Protein AF-A0A0W8G0V2-F1 (afdb_monomer_lite)

Foldseek 3Di:
DAEPVRHADPPGQDQPPVDDQVCNLVVLLVDLADDDDDDDDVVLCVVQDFPPDPACSRSLSVNVCSLPDTDDDDRDDPDDDYDDPPDPPPDDDPVVVVVRVVVSVVSSVVSVVVSVVVVVD

Sequence (121 aa):
MTDFNLNLLQPGLIDHKEWTDDNGMNNAIRINGLGAPRAFYTPVLREILFPDTSYGEDYAVSLAISRRYKIGRIYDSIYFCRRWEGNTDSNLPIEKVNQNNFYKDKIRTLEIAARKKMNNR

Radius of gyration: 15.97 Å; chains: 1; bounding box: 38×32×49 Å

Organism: NCBI:txid938273

Structure (mmCIF, N/CA/C/O backbone):
data_AF-A0A0W8G0V2-F1
#
_entry.id   AF-A0A0W8G0V2-F1
#
loop_
_atom_site.group_PDB
_atom_site.id
_atom_site.type_symbol
_atom_site.label_atom_id
_atom_site.label_alt_id
_atom_site.label_comp_id
_atom_site.label_asym_id
_atom_site.label_entity_id
_atom_site.label_seq_id
_atom_site.pdbx_PDB_ins_code
_atom_site.Cartn_x
_atom_site.Cartn_y
_atom_site.Cartn_z
_atom_site.occupancy
_atom_site.B_iso_or_equiv
_atom_site.auth_seq_id
_atom_site.auth_comp_id
_atom_site.auth_asym_id
_atom_site.auth_atom_id
_atom_site.pdbx_PDB_model_num
ATOM 1 N N . MET A 1 1 ? 4.122 -10.931 -12.834 1.00 85.94 1 MET A N 1
ATOM 2 C CA . MET A 1 1 ? 4.677 -9.822 -13.641 1.00 85.94 1 MET A CA 1
ATOM 3 C C . MET A 1 1 ? 5.216 -10.424 -14.923 1.00 85.94 1 MET A C 1
ATOM 5 O O . MET A 1 1 ? 5.779 -11.511 -14.848 1.00 85.94 1 MET A O 1
ATOM 9 N N . THR A 1 2 ? 5.009 -9.780 -16.065 1.00 89.00 2 THR A N 1
ATOM 10 C CA . THR A 1 2 ? 5.452 -10.293 -17.366 1.00 89.00 2 THR A CA 1
ATOM 11 C C . THR A 1 2 ? 6.319 -9.283 -18.106 1.00 89.00 2 THR A C 1
ATOM 13 O O . THR A 1 2 ? 6.257 -8.081 -17.823 1.00 89.00 2 THR A O 1
ATOM 16 N N . ASP A 1 3 ? 7.092 -9.767 -19.072 1.00 88.81 3 ASP A N 1
ATOM 17 C CA . ASP A 1 3 ? 7.721 -8.935 -20.093 1.00 88.81 3 ASP A CA 1
ATOM 18 C C . ASP A 1 3 ? 6.688 -8.444 -21.133 1.00 88.81 3 ASP A C 1
ATOM 20 O O . ASP A 1 3 ? 5.463 -8.596 -20.981 1.00 88.81 3 ASP A O 1
ATOM 24 N N . PHE A 1 4 ? 7.193 -7.833 -22.205 1.00 86.38 4 PHE A N 1
ATOM 25 C CA . PHE A 1 4 ? 6.387 -7.349 -23.323 1.00 86.38 4 PHE A CA 1
ATOM 26 C C . PHE A 1 4 ? 5.659 -8.453 -24.098 1.00 86.38 4 PHE A C 1
ATOM 28 O O . PHE A 1 4 ? 4.540 -8.231 -24.562 1.00 86.38 4 PHE A O 1
ATOM 35 N N . ASN A 1 5 ? 6.262 -9.636 -24.173 1.00 90.38 5 ASN A N 1
ATOM 36 C CA . ASN A 1 5 ? 5.760 -10.812 -24.878 1.00 90.38 5 ASN A CA 1
ATOM 37 C C . ASN A 1 5 ? 4.881 -11.705 -23.985 1.00 90.38 5 ASN A C 1
ATOM 39 O O . ASN A 1 5 ? 4.517 -12.804 -24.391 1.00 90.38 5 ASN A O 1
ATOM 43 N N . LEU A 1 6 ? 4.516 -11.225 -22.787 1.00 88.50 6 LEU A N 1
ATOM 44 C CA . LEU A 1 6 ? 3.739 -11.943 -21.769 1.00 88.50 6 LEU A CA 1
ATOM 45 C C . LEU A 1 6 ? 4.474 -13.130 -21.124 1.00 88.50 6 LEU A C 1
ATOM 47 O O . LEU A 1 6 ? 3.853 -13.915 -20.407 1.00 88.50 6 LEU A O 1
ATOM 51 N N . ASN A 1 7 ? 5.795 -13.226 -21.280 1.00 89.44 7 ASN A N 1
ATOM 52 C CA . ASN A 1 7 ? 6.585 -14.209 -20.547 1.00 89.4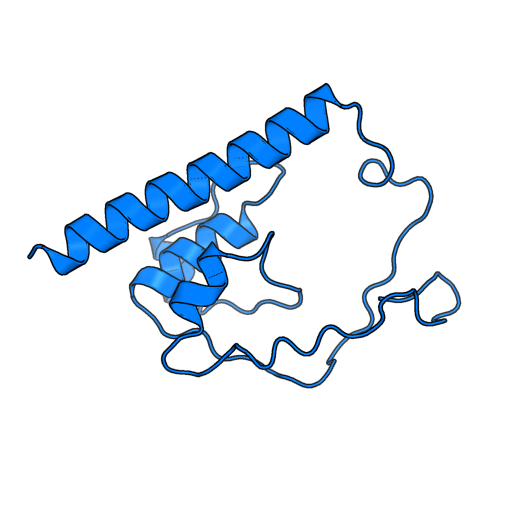4 7 ASN A CA 1
ATOM 53 C C . ASN A 1 7 ? 6.683 -13.804 -19.077 1.00 89.44 7 ASN A C 1
ATOM 55 O O . ASN A 1 7 ? 6.901 -12.635 -18.751 1.00 89.44 7 ASN A O 1
ATOM 59 N N . LEU A 1 8 ? 6.540 -14.772 -18.173 1.00 88.19 8 LEU A N 1
ATOM 60 C CA . LEU A 1 8 ? 6.642 -14.534 -16.736 1.00 88.19 8 LEU A CA 1
ATOM 61 C C . LEU A 1 8 ? 8.069 -14.137 -16.341 1.00 88.19 8 LEU A C 1
ATOM 63 O O . LEU A 1 8 ? 9.034 -14.829 -16.657 1.00 88.19 8 LEU A O 1
ATOM 67 N N . LEU A 1 9 ? 8.184 -13.046 -15.585 1.00 86.88 9 LEU A N 1
ATOM 68 C CA . LEU A 1 9 ? 9.439 -12.605 -14.983 1.00 86.88 9 LEU A CA 1
ATOM 69 C C . LEU A 1 9 ? 9.606 -13.216 -13.585 1.00 86.88 9 LEU A C 1
ATOM 71 O O . LEU A 1 9 ? 8.649 -13.286 -12.808 1.00 86.88 9 LEU A O 1
ATOM 75 N N . GLN A 1 10 ? 10.835 -13.609 -13.243 1.00 85.19 10 GLN A N 1
ATOM 76 C CA . GLN A 1 10 ? 11.195 -14.045 -11.888 1.00 85.19 10 GLN A CA 1
ATOM 77 C C . GLN A 1 10 ? 11.015 -12.895 -10.871 1.00 85.19 10 GLN A C 1
ATOM 79 O O . GLN A 1 10 ? 11.221 -11.733 -11.234 1.00 85.19 10 GLN A O 1
ATOM 84 N N . PRO A 1 11 ? 10.633 -13.173 -9.605 1.00 81.88 11 PRO A N 1
ATOM 85 C CA . PRO A 1 11 ? 10.432 -14.490 -8.977 1.00 81.88 11 PRO A CA 1
ATOM 86 C C . PRO A 1 11 ? 9.050 -15.128 -9.239 1.00 81.88 11 PRO A C 1
ATOM 88 O O . PRO A 1 11 ? 8.685 -16.099 -8.584 1.00 81.88 11 PRO A O 1
ATOM 91 N N . GLY A 1 12 ? 8.253 -14.590 -10.166 1.00 81.19 12 GLY A N 1
ATOM 92 C CA . GLY A 1 12 ? 6.899 -15.075 -10.433 1.00 81.19 12 GLY A CA 1
ATOM 93 C C . GLY A 1 12 ? 5.858 -14.533 -9.449 1.00 81.19 12 GLY A C 1
ATOM 94 O O . GLY A 1 12 ? 5.938 -13.383 -9.007 1.00 81.19 12 GLY A O 1
ATOM 95 N N . LEU A 1 13 ? 4.822 -15.329 -9.171 1.00 80.75 13 LEU A N 1
ATOM 96 C CA . LEU A 1 13 ? 3.740 -14.959 -8.257 1.00 80.75 13 LEU A CA 1
ATOM 97 C C . LEU A 1 13 ? 4.177 -15.189 -6.804 1.00 80.75 13 LEU A C 1
ATOM 99 O O . LEU A 1 13 ? 4.500 -16.309 -6.419 1.00 80.75 13 LEU A O 1
ATOM 103 N N . ILE A 1 14 ? 4.156 -14.128 -5.995 1.00 80.94 14 ILE A N 1
ATOM 104 C CA . ILE A 1 14 ? 4.406 -14.216 -4.554 1.00 80.94 14 ILE A CA 1
ATOM 105 C C . ILE A 1 14 ? 3.075 -14.491 -3.851 1.00 80.94 14 ILE A C 1
ATOM 107 O O . ILE A 1 14 ? 2.175 -13.650 -3.841 1.00 80.94 14 ILE A O 1
ATOM 111 N N . ASP A 1 15 ? 2.971 -15.675 -3.255 1.00 80.62 15 ASP A N 1
ATOM 112 C CA . ASP A 1 15 ? 1.725 -16.204 -2.689 1.00 80.62 15 ASP A CA 1
ATOM 113 C C . ASP A 1 15 ? 1.243 -15.417 -1.452 1.00 80.62 15 ASP A C 1
ATOM 115 O O . ASP A 1 15 ? 0.053 -15.165 -1.279 1.00 80.62 15 ASP A O 1
ATOM 119 N N . HIS A 1 16 ? 2.181 -14.926 -0.629 1.00 79.75 16 HIS A N 1
ATOM 120 C CA . HIS A 1 16 ? 1.905 -14.254 0.649 1.00 79.75 16 HIS A CA 1
ATOM 121 C C . HIS A 1 16 ? 0.949 -15.053 1.556 1.00 79.75 16 HIS A C 1
ATOM 123 O O . HIS A 1 16 ? -0.046 -14.523 2.063 1.00 79.75 16 HIS A O 1
ATOM 129 N N . LYS A 1 17 ? 1.254 -16.342 1.770 1.00 83.00 17 LYS A N 1
ATOM 130 C CA . LYS A 1 17 ? 0.466 -17.258 2.618 1.00 83.00 17 LYS A CA 1
ATOM 131 C C . LYS A 1 17 ? 0.291 -16.763 4.055 1.00 83.00 17 LYS A C 1
ATOM 133 O O . LYS A 1 17 ? -0.625 -17.192 4.745 1.00 83.00 17 LYS A O 1
ATOM 138 N N . GLU A 1 18 ? 1.150 -15.856 4.512 1.00 84.06 18 GLU A N 1
ATOM 139 C CA . GLU A 1 18 ? 1.028 -15.189 5.806 1.00 84.06 18 GLU A CA 1
ATOM 140 C C . GLU A 1 18 ? -0.225 -14.302 5.925 1.00 84.06 18 GLU A C 1
ATOM 142 O O . GLU A 1 18 ? -0.564 -13.873 7.032 1.00 84.06 18 GLU A O 1
ATOM 147 N N . TRP A 1 19 ? -0.895 -13.985 4.811 1.00 86.19 19 TRP A N 1
ATOM 148 C CA . TRP A 1 19 ? -2.077 -13.132 4.763 1.00 86.19 19 TRP A CA 1
ATOM 149 C C . TRP A 1 19 ? -3.361 -13.887 5.109 1.00 86.19 19 TRP A C 1
ATOM 151 O O . TRP A 1 19 ? -3.811 -14.750 4.358 1.00 86.19 19 TRP A O 1
ATOM 161 N N . THR A 1 20 ? -3.994 -13.479 6.209 1.00 86.06 20 THR A N 1
ATOM 162 C CA . THR A 1 20 ? -5.299 -13.974 6.670 1.00 86.06 20 THR A CA 1
ATOM 163 C C . THR A 1 20 ? -6.257 -12.811 6.923 1.00 86.06 20 THR A C 1
ATOM 165 O O . THR A 1 20 ? -5.816 -11.669 7.078 1.00 86.06 20 THR A O 1
ATOM 168 N N . ASP A 1 21 ? -7.556 -13.087 7.033 1.00 82.44 21 ASP A N 1
ATOM 169 C CA . ASP A 1 21 ? -8.576 -12.064 7.323 1.00 82.44 21 ASP A CA 1
ATOM 170 C C . ASP A 1 21 ? -8.362 -11.344 8.662 1.00 82.44 21 ASP A C 1
ATOM 172 O O . ASP A 1 21 ? -8.777 -10.193 8.830 1.00 82.44 21 ASP A O 1
ATOM 176 N N . ASP A 1 22 ? -7.694 -11.999 9.612 1.00 83.31 22 ASP A N 1
ATOM 177 C CA . ASP A 1 22 ? -7.439 -11.447 10.942 1.00 83.31 22 ASP A CA 1
ATOM 178 C C . ASP A 1 22 ? -6.095 -10.714 11.036 1.00 83.31 22 ASP A C 1
ATOM 180 O O . ASP A 1 22 ? -5.949 -9.793 11.840 1.00 83.31 22 ASP A O 1
ATOM 184 N N . ASN A 1 23 ? -5.113 -11.066 10.197 1.00 84.38 23 ASN A N 1
ATOM 185 C CA . ASN A 1 23 ? -3.760 -10.504 10.273 1.00 84.38 23 ASN A CA 1
ATOM 186 C C . ASN A 1 23 ? -3.341 -9.677 9.040 1.00 84.38 23 ASN A C 1
ATOM 188 O O . ASN A 1 23 ? -2.290 -9.029 9.052 1.00 84.38 23 ASN A O 1
ATOM 192 N N . GLY A 1 24 ? -4.165 -9.624 7.991 1.00 84.38 24 GLY A N 1
ATOM 193 C CA . GLY A 1 24 ? -3.879 -8.886 6.758 1.00 84.38 24 GLY A CA 1
ATOM 194 C C . GLY A 1 24 ? -3.573 -7.405 6.998 1.00 84.38 24 GLY A C 1
ATOM 195 O O . GLY A 1 24 ? -2.627 -6.857 6.435 1.00 84.38 24 GLY A O 1
ATOM 196 N N . MET A 1 25 ? -4.281 -6.766 7.935 1.00 87.00 25 MET A N 1
ATOM 197 C CA . MET A 1 25 ? -4.049 -5.360 8.294 1.00 87.00 25 MET A CA 1
ATOM 198 C C . MET A 1 25 ? -2.652 -5.115 8.883 1.00 87.00 25 MET A C 1
ATOM 200 O O . MET A 1 25 ? -2.089 -4.035 8.694 1.00 87.00 25 MET A O 1
ATOM 204 N N . ASN A 1 26 ? -2.080 -6.077 9.612 1.00 88.25 26 ASN A N 1
ATOM 205 C CA . ASN A 1 26 ? -0.734 -5.955 10.182 1.00 88.25 26 ASN A CA 1
ATOM 206 C C . ASN A 1 26 ? 0.339 -6.305 9.152 1.00 88.25 26 ASN A C 1
ATOM 208 O O . ASN A 1 26 ? 1.375 -5.641 9.094 1.00 88.25 26 ASN A O 1
ATOM 212 N N . ASN A 1 27 ? 0.074 -7.298 8.302 1.00 89.75 27 ASN A N 1
ATOM 213 C CA . ASN A 1 27 ? 0.954 -7.629 7.185 1.00 89.75 27 ASN A CA 1
ATOM 214 C C . ASN A 1 27 ? 1.078 -6.468 6.196 1.00 89.75 27 ASN A C 1
ATOM 216 O O . ASN A 1 27 ? 2.171 -6.228 5.688 1.00 89.75 27 ASN A O 1
ATOM 220 N N . ALA A 1 28 ? 0.007 -5.691 5.999 1.00 92.00 28 ALA A N 1
ATOM 221 C CA . ALA A 1 28 ? 0.031 -4.493 5.167 1.00 92.00 28 ALA A CA 1
ATOM 222 C C . ALA A 1 28 ? 1.142 -3.508 5.570 1.00 92.00 28 ALA A C 1
ATOM 224 O O . ALA A 1 28 ? 1.719 -2.888 4.694 1.00 92.00 28 ALA A O 1
ATOM 225 N N . ILE A 1 29 ? 1.505 -3.396 6.855 1.00 92.62 29 ILE A N 1
ATOM 226 C CA . ILE A 1 29 ? 2.584 -2.495 7.309 1.00 92.62 29 ILE A CA 1
ATOM 227 C C . ILE A 1 29 ? 3.978 -3.049 6.957 1.00 92.62 29 ILE A C 1
ATOM 229 O O . ILE A 1 29 ? 4.935 -2.288 6.813 1.00 92.62 29 ILE A O 1
ATOM 233 N N . ARG A 1 30 ? 4.115 -4.372 6.819 1.00 89.25 30 ARG A N 1
ATOM 234 C CA . ARG A 1 30 ? 5.404 -5.072 6.664 1.00 89.25 30 ARG A CA 1
ATOM 235 C C . ARG A 1 30 ? 5.877 -5.182 5.216 1.00 89.25 30 ARG A C 1
ATOM 237 O O . ARG A 1 30 ? 7.027 -5.532 4.980 1.00 89.25 30 ARG A O 1
ATOM 244 N N . I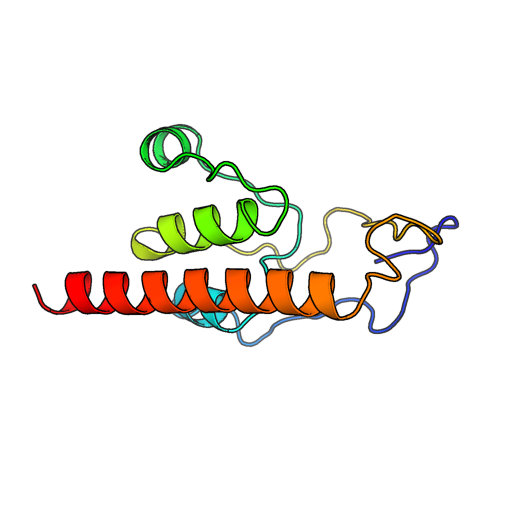LE A 1 31 ? 5.007 -4.892 4.254 1.00 89.75 31 ILE A N 1
ATOM 245 C CA . ILE A 1 31 ? 5.310 -4.986 2.823 1.00 89.75 31 ILE A CA 1
ATOM 246 C C . ILE A 1 31 ? 5.727 -3.630 2.250 1.00 89.75 31 ILE A C 1
ATOM 248 O O . ILE A 1 31 ? 5.512 -2.577 2.852 1.00 89.75 31 ILE A O 1
ATOM 252 N N . ASN A 1 32 ? 6.332 -3.635 1.059 1.00 88.25 32 ASN A N 1
ATOM 253 C CA . ASN A 1 32 ? 6.764 -2.402 0.395 1.00 88.25 32 ASN A CA 1
ATOM 254 C C . ASN A 1 32 ? 5.630 -1.629 -0.301 1.00 88.25 32 ASN A C 1
ATOM 256 O O . ASN A 1 32 ? 5.851 -0.546 -0.829 1.00 88.25 32 ASN A O 1
ATOM 260 N N . GLY A 1 33 ? 4.428 -2.183 -0.334 1.00 90.06 33 GLY A N 1
ATOM 261 C CA . GLY A 1 33 ? 3.270 -1.635 -1.024 1.00 90.06 33 GLY A CA 1
ATOM 262 C C . GLY A 1 33 ? 2.278 -2.756 -1.281 1.00 90.06 33 GLY A C 1
ATOM 263 O O . GLY A 1 33 ? 2.677 -3.916 -1.377 1.00 90.06 33 GLY A O 1
ATOM 264 N N . LEU A 1 34 ? 0.993 -2.427 -1.382 1.00 90.00 34 LEU A N 1
ATOM 265 C CA . LEU A 1 34 ? -0.003 -3.417 -1.780 1.00 90.00 34 LEU A CA 1
ATOM 266 C C . LEU A 1 34 ? 0.077 -3.637 -3.286 1.00 90.00 34 LEU A C 1
ATOM 268 O O . LEU A 1 34 ? 0.076 -2.675 -4.059 1.00 90.00 34 LEU A O 1
ATOM 272 N N . GLY A 1 35 ? 0.139 -4.907 -3.682 1.00 85.62 35 GLY A N 1
ATOM 273 C CA . GLY A 1 35 ? 0.108 -5.295 -5.086 1.00 85.62 35 GLY A CA 1
ATOM 274 C C . GLY A 1 35 ? -1.150 -4.769 -5.773 1.00 85.62 35 GLY A C 1
ATOM 275 O O . GLY A 1 35 ? -2.210 -4.672 -5.156 1.00 85.62 35 GLY A O 1
ATOM 276 N N . ALA A 1 36 ? -1.024 -4.400 -7.045 1.00 87.06 36 ALA A N 1
ATOM 277 C CA . ALA A 1 36 ? -2.191 -4.137 -7.875 1.00 87.06 36 ALA A CA 1
ATOM 278 C C . ALA A 1 36 ? -2.897 -5.461 -8.258 1.00 87.06 36 ALA A C 1
ATOM 2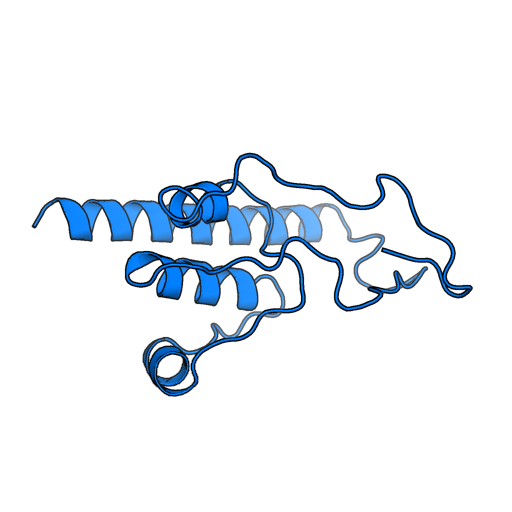80 O O . ALA A 1 36 ? -2.292 -6.525 -8.121 1.00 87.06 36 ALA A O 1
ATOM 281 N N . PRO A 1 37 ? -4.160 -5.394 -8.723 1.00 90.88 37 PRO A N 1
ATOM 282 C CA . PRO A 1 37 ? -5.006 -4.208 -8.703 1.00 90.88 37 PRO A CA 1
ATOM 283 C C . PRO A 1 37 ? -5.580 -4.005 -7.292 1.00 90.88 37 PRO A C 1
ATOM 285 O O . PRO A 1 37 ? -5.651 -4.930 -6.487 1.00 90.88 37 PRO A O 1
ATOM 288 N N . ARG A 1 38 ? -5.985 -2.772 -6.980 1.00 92.44 38 ARG A N 1
ATOM 289 C CA . ARG A 1 38 ? -6.604 -2.426 -5.693 1.00 92.44 38 ARG A CA 1
ATOM 290 C C . ARG A 1 38 ? -7.951 -1.786 -5.960 1.00 92.44 38 ARG A C 1
ATOM 292 O O . ARG A 1 38 ? -8.062 -0.967 -6.869 1.00 92.44 38 ARG A O 1
ATOM 299 N N . ALA A 1 39 ? -8.947 -2.152 -5.166 1.00 93.88 39 ALA A N 1
ATOM 300 C CA . ALA A 1 39 ? -10.270 -1.554 -5.209 1.00 93.88 39 ALA A CA 1
ATOM 301 C C . ALA A 1 39 ? -10.568 -0.908 -3.856 1.00 93.88 39 ALA A C 1
ATOM 303 O O . ALA A 1 39 ? -10.315 -1.497 -2.806 1.00 93.88 39 ALA A O 1
ATOM 304 N N . PHE A 1 40 ? -11.111 0.305 -3.895 1.00 95.12 40 PHE A N 1
ATOM 305 C CA . PHE A 1 40 ? -11.484 1.062 -2.707 1.00 95.12 40 PHE A CA 1
ATOM 306 C C . PHE A 1 40 ? -12.978 1.354 -2.739 1.00 95.12 40 PHE A C 1
ATOM 308 O O . PHE A 1 40 ? -13.521 1.733 -3.777 1.00 95.12 40 PHE A O 1
ATOM 315 N N . TYR A 1 41 ? -13.639 1.224 -1.591 1.00 96.12 41 TYR A N 1
ATOM 316 C CA . TYR A 1 41 ? -15.027 1.643 -1.463 1.00 96.12 41 TYR A CA 1
ATOM 317 C C . TYR A 1 41 ? -15.103 3.175 -1.480 1.00 96.12 41 TYR A C 1
ATOM 319 O O . TYR A 1 41 ? -14.560 3.843 -0.599 1.00 96.12 41 TYR A O 1
ATOM 327 N N . THR A 1 42 ? -15.751 3.738 -2.504 1.00 97.06 42 THR A N 1
ATOM 328 C CA . THR A 1 42 ? -15.714 5.180 -2.799 1.00 97.06 42 THR A CA 1
ATOM 329 C C . THR A 1 42 ? -16.125 6.077 -1.628 1.00 97.06 42 THR A C 1
ATOM 331 O O . THR A 1 42 ? -15.431 7.070 -1.409 1.00 97.06 42 THR A O 1
ATOM 334 N N . PRO A 1 43 ? -17.185 5.778 -0.849 1.00 97.25 43 PRO A N 1
ATOM 335 C CA . PRO A 1 43 ? -17.543 6.603 0.305 1.00 97.25 43 PRO A CA 1
ATOM 336 C C . PRO A 1 43 ? -16.424 6.700 1.346 1.00 97.25 43 PRO A C 1
ATOM 338 O O . PRO A 1 43 ? -16.077 7.802 1.750 1.00 97.25 43 PRO A O 1
ATOM 341 N N . VAL A 1 44 ? -15.781 5.578 1.689 1.00 96.25 44 VAL A N 1
ATOM 342 C CA . VAL A 1 44 ? -14.644 5.561 2.629 1.00 96.25 44 VAL A CA 1
ATOM 343 C C . VAL A 1 44 ? -13.442 6.306 2.049 1.00 96.25 44 VAL A C 1
ATOM 345 O O . VAL A 1 44 ? -12.778 7.069 2.746 1.00 96.25 44 VAL A O 1
ATOM 348 N N . LEU A 1 45 ? -13.165 6.122 0.757 1.00 96.31 45 LEU A N 1
ATOM 349 C CA . LEU A 1 45 ? -12.055 6.806 0.099 1.00 96.31 45 LEU A CA 1
ATOM 350 C C . LEU A 1 45 ? -12.223 8.334 0.114 1.00 96.31 45 LEU A C 1
ATOM 352 O O . LEU A 1 45 ? -11.239 9.046 0.287 1.00 96.31 45 LEU A O 1
ATOM 356 N N . ARG A 1 46 ? -13.451 8.843 -0.037 1.00 96.62 46 ARG A N 1
ATOM 357 C CA . ARG A 1 46 ? -13.745 10.287 -0.011 1.00 96.62 46 ARG A CA 1
ATOM 358 C C . ARG A 1 46 ? -13.517 10.934 1.357 1.00 96.62 46 ARG A C 1
ATOM 360 O O . ARG A 1 46 ? -13.312 12.140 1.407 1.00 96.62 46 ARG A O 1
ATOM 367 N N . GLU A 1 47 ? -13.525 10.158 2.438 1.00 96.19 47 GLU A N 1
ATOM 368 C CA . GLU A 1 47 ? -13.219 10.651 3.788 1.00 96.19 47 GLU A CA 1
ATOM 369 C C . GLU A 1 47 ? -11.711 10.748 4.056 1.00 96.19 47 GLU A C 1
ATOM 371 O O . GLU A 1 47 ? -11.280 11.571 4.862 1.00 96.19 47 GLU A O 1
ATOM 376 N N . ILE A 1 48 ? -10.906 9.900 3.406 1.00 94.25 48 ILE A N 1
ATOM 377 C CA . ILE A 1 48 ? -9.458 9.795 3.650 1.00 94.25 48 ILE A CA 1
ATOM 378 C C . ILE A 1 48 ? -8.657 10.593 2.618 1.00 94.25 48 ILE A C 1
ATOM 380 O O . ILE A 1 48 ? -7.717 11.289 2.995 1.00 94.25 48 ILE A O 1
ATOM 384 N N . LEU A 1 49 ? -9.066 10.518 1.346 1.00 95.19 49 LEU A N 1
ATOM 385 C CA . LEU A 1 49 ? -8.403 11.091 0.171 1.00 95.19 49 LEU A CA 1
ATOM 386 C C . LEU A 1 49 ? -6.984 10.555 -0.070 1.00 95.19 49 LEU A C 1
ATOM 388 O O . LEU A 1 49 ? -6.359 9.948 0.797 1.00 95.19 49 LEU A O 1
ATOM 392 N N . PHE A 1 50 ? -6.472 10.764 -1.283 1.00 96.06 50 PHE A N 1
ATOM 393 C CA . PHE A 1 50 ? -5.079 10.457 -1.600 1.00 96.06 50 PHE A CA 1
ATOM 394 C C . PHE A 1 50 ? -4.168 11.608 -1.167 1.00 96.06 50 PHE A C 1
ATOM 396 O O . PHE A 1 50 ? -4.524 12.769 -1.381 1.00 96.06 50 PHE A O 1
ATOM 403 N N . PRO A 1 51 ? -2.992 11.319 -0.583 1.00 95.62 51 PRO A N 1
ATOM 404 C CA . PRO A 1 51 ? -1.978 12.343 -0.403 1.00 95.62 51 PRO A CA 1
ATOM 405 C C . PRO A 1 51 ? -1.464 12.809 -1.769 1.00 95.62 51 PRO A C 1
ATOM 407 O O . PRO A 1 51 ? -1.266 11.997 -2.672 1.00 95.62 51 PRO A O 1
ATOM 410 N N . ASP A 1 52 ? -1.196 14.107 -1.887 1.00 94.94 52 ASP A N 1
ATOM 411 C CA . ASP A 1 52 ? -0.569 14.697 -3.069 1.00 94.94 52 ASP A CA 1
ATOM 412 C C . ASP A 1 52 ? 0.938 14.386 -3.074 1.00 94.94 52 ASP A C 1
ATOM 414 O O . ASP A 1 52 ? 1.773 15.135 -2.565 1.00 94.94 52 ASP A O 1
ATOM 418 N N . THR A 1 53 ? 1.274 13.186 -3.541 1.00 91.81 53 THR A N 1
ATOM 419 C CA . THR A 1 53 ? 2.641 12.684 -3.710 1.00 91.81 53 THR A CA 1
ATOM 420 C C . THR A 1 53 ? 2.718 11.885 -5.004 1.00 91.81 53 THR A C 1
ATOM 422 O O . THR A 1 53 ? 1.731 11.313 -5.455 1.00 91.81 53 THR A O 1
ATOM 425 N N . SER A 1 54 ? 3.910 11.797 -5.586 1.00 88.44 54 SER A N 1
ATOM 426 C CA . SER A 1 54 ? 4.153 11.015 -6.807 1.00 88.44 54 SER A CA 1
ATOM 427 C C . SER A 1 54 ? 4.675 9.600 -6.531 1.00 88.44 54 SER A C 1
ATOM 429 O O . SER A 1 54 ? 5.182 8.948 -7.441 1.00 88.44 54 SER A O 1
ATOM 431 N N . TYR A 1 55 ? 4.654 9.149 -5.274 1.00 91.69 55 TYR A N 1
ATOM 432 C CA . TYR A 1 55 ? 5.121 7.817 -4.896 1.00 91.69 55 TYR A CA 1
ATOM 433 C C . TYR A 1 55 ? 4.471 7.345 -3.595 1.00 91.69 55 TYR A C 1
ATOM 435 O O . TYR A 1 55 ? 4.664 7.971 -2.554 1.00 91.69 55 TYR A O 1
ATOM 443 N N . GLY A 1 56 ? 3.793 6.196 -3.623 1.00 93.88 56 GLY A N 1
ATOM 444 C CA . GLY A 1 56 ? 3.284 5.503 -2.432 1.00 93.88 56 GLY A CA 1
ATOM 445 C C . GLY A 1 56 ? 1.971 6.054 -1.866 1.00 93.88 56 GLY A C 1
ATOM 446 O O . GLY A 1 56 ? 1.609 5.723 -0.735 1.00 93.88 56 GLY A O 1
ATOM 447 N N . GLU A 1 57 ? 1.263 6.879 -2.630 1.00 95.62 57 GLU A N 1
ATOM 448 C CA . GLU A 1 57 ? -0.056 7.427 -2.319 1.00 95.62 57 GLU A CA 1
ATOM 449 C C . GLU A 1 57 ? -1.106 6.333 -2.103 1.00 95.62 57 GLU A C 1
ATOM 451 O O . GLU A 1 57 ? -1.861 6.362 -1.130 1.00 95.62 57 GLU A O 1
ATOM 456 N N . ASP A 1 58 ? -1.098 5.314 -2.959 1.00 94.62 58 ASP A N 1
ATOM 457 C CA . ASP A 1 58 ? -1.968 4.146 -2.879 1.00 94.62 58 ASP A CA 1
ATOM 458 C C . ASP A 1 58 ? -1.742 3.337 -1.601 1.00 94.62 58 ASP A C 1
ATOM 460 O O . ASP A 1 58 ? -2.690 2.916 -0.930 1.00 94.62 58 ASP A O 1
ATOM 464 N N . TYR A 1 59 ? -0.482 3.162 -1.224 1.00 96.44 59 TYR A N 1
ATOM 465 C CA . TYR A 1 59 ? -0.083 2.475 -0.014 1.00 96.44 59 TYR A CA 1
ATOM 466 C C . TYR A 1 59 ? -0.490 3.260 1.236 1.00 96.44 59 TYR A C 1
ATOM 468 O O . TYR A 1 59 ? -1.042 2.669 2.166 1.00 96.44 59 TYR A O 1
ATOM 476 N N . ALA A 1 60 ? -0.300 4.582 1.242 1.00 96.62 60 ALA A N 1
ATOM 477 C CA . ALA A 1 60 ? -0.723 5.449 2.339 1.00 96.62 60 ALA A CA 1
ATOM 478 C C . ALA A 1 60 ? -2.236 5.374 2.587 1.00 96.62 60 ALA A C 1
ATOM 480 O O . ALA A 1 60 ? -2.665 5.142 3.721 1.00 96.62 60 ALA A O 1
ATOM 481 N N . VAL A 1 61 ? -3.042 5.497 1.528 1.00 96.12 61 VAL A N 1
ATOM 482 C CA . VAL A 1 61 ? -4.507 5.384 1.612 1.00 96.12 61 VAL A CA 1
ATOM 483 C C . VAL A 1 61 ? -4.923 4.008 2.105 1.00 96.12 61 VAL A C 1
ATOM 485 O O . VAL A 1 61 ? -5.757 3.889 3.002 1.00 96.12 61 VAL A O 1
ATOM 488 N N . SER A 1 62 ? -4.317 2.957 1.559 1.00 95.69 62 SER A N 1
ATOM 489 C CA . SER A 1 62 ? -4.657 1.593 1.948 1.00 95.69 62 SER A CA 1
ATOM 490 C C . SER A 1 62 ? -4.350 1.317 3.417 1.00 95.69 62 SER A C 1
ATOM 492 O O . SER A 1 62 ? -5.157 0.690 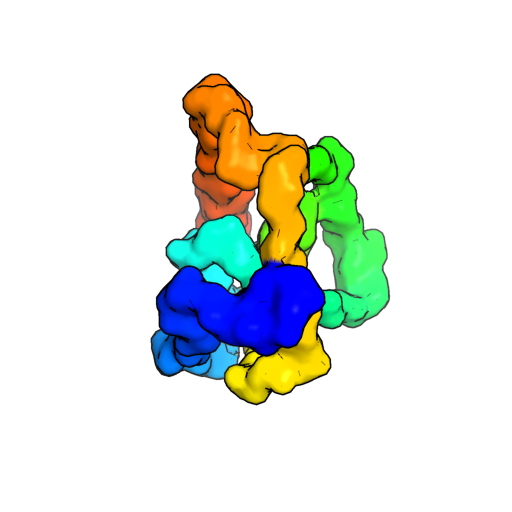4.101 1.00 95.69 62 SER A O 1
ATOM 494 N N . LEU A 1 63 ? -3.220 1.817 3.931 1.00 96.44 63 LEU A N 1
ATOM 495 C CA . LEU A 1 63 ? -2.884 1.709 5.348 1.00 96.44 63 LEU A CA 1
ATOM 496 C C . LEU A 1 63 ? -3.903 2.441 6.224 1.00 96.44 63 LEU A C 1
ATOM 498 O O . LEU A 1 63 ? -4.399 1.846 7.182 1.00 96.44 63 LEU A O 1
ATOM 502 N N . ALA A 1 64 ? -4.279 3.666 5.849 1.00 95.94 64 ALA A N 1
ATOM 503 C CA . ALA A 1 64 ? -5.274 4.451 6.572 1.00 95.94 64 ALA A CA 1
ATOM 504 C C . ALA A 1 64 ? -6.653 3.766 6.606 1.00 95.94 64 ALA A C 1
ATOM 506 O O . ALA A 1 64 ? -7.273 3.703 7.668 1.00 95.94 64 ALA A O 1
ATOM 507 N N . ILE A 1 65 ? -7.109 3.195 5.484 1.00 95.31 65 ILE A N 1
ATOM 508 C CA . ILE A 1 65 ? -8.349 2.401 5.412 1.00 95.31 65 ILE A CA 1
ATOM 509 C C . ILE A 1 65 ? -8.236 1.163 6.306 1.00 95.31 65 ILE A C 1
ATOM 511 O O . ILE A 1 65 ? -9.109 0.907 7.138 1.00 95.31 65 ILE A O 1
ATOM 515 N N . SER A 1 66 ? -7.127 0.429 6.186 1.00 94.19 66 SER A N 1
ATOM 516 C CA . SER A 1 66 ? -6.883 -0.815 6.925 1.00 94.19 66 SER A CA 1
ATOM 517 C C . SER A 1 66 ? -6.776 -0.636 8.435 1.00 94.19 66 SER A C 1
ATOM 519 O O . SER A 1 66 ? -6.775 -1.606 9.181 1.00 94.19 66 SER A O 1
ATOM 521 N N . ARG A 1 67 ? -6.677 0.608 8.910 1.00 93.69 67 ARG A N 1
ATOM 522 C CA . ARG A 1 67 ? -6.744 0.918 10.334 1.00 93.69 67 ARG A CA 1
ATOM 523 C C . ARG A 1 67 ? -8.115 0.600 10.928 1.00 93.69 67 ARG A C 1
ATOM 525 O O . ARG A 1 67 ? -8.197 0.304 12.113 1.00 93.69 67 ARG A O 1
ATOM 532 N N . ARG A 1 68 ? -9.185 0.725 10.136 1.00 92.50 68 ARG A N 1
ATOM 533 C CA . ARG A 1 68 ? -10.581 0.603 10.599 1.00 92.50 68 ARG A CA 1
ATOM 534 C C . ARG A 1 68 ? -11.384 -0.469 9.874 1.00 92.50 68 ARG A C 1
ATOM 536 O O . ARG A 1 68 ? -12.416 -0.887 10.385 1.00 92.50 68 ARG A O 1
ATOM 543 N N . TYR A 1 69 ? -10.927 -0.899 8.705 1.00 91.88 69 TYR A N 1
ATOM 544 C CA . TYR A 1 69 ? -11.643 -1.839 7.853 1.00 91.88 69 TYR A CA 1
ATOM 545 C C . TYR A 1 69 ? -10.742 -3.015 7.482 1.00 91.88 69 TYR A C 1
ATOM 547 O O . TYR A 1 69 ? -9.542 -2.843 7.263 1.00 91.88 69 TYR A O 1
ATOM 555 N N . LYS A 1 70 ? -11.322 -4.214 7.380 1.00 89.06 70 LYS A N 1
ATOM 556 C CA . LYS A 1 70 ? -10.591 -5.392 6.903 1.00 89.06 70 LYS A CA 1
ATOM 557 C C . LYS A 1 70 ? -10.222 -5.225 5.426 1.00 89.06 70 LYS A C 1
ATOM 559 O O . LYS A 1 70 ? -10.980 -4.650 4.647 1.00 89.06 70 LYS A O 1
ATOM 564 N N . ILE A 1 71 ? -9.065 -5.760 5.045 1.00 88.06 71 ILE A N 1
ATOM 565 C CA . ILE A 1 71 ? -8.649 -5.864 3.645 1.00 88.06 71 ILE A CA 1
ATOM 566 C C . ILE A 1 71 ? -8.960 -7.285 3.171 1.00 88.06 71 ILE A C 1
ATOM 568 O O . ILE A 1 71 ? -8.346 -8.235 3.656 1.00 88.06 71 ILE A O 1
ATOM 572 N N . GLY A 1 72 ? -9.865 -7.417 2.204 1.00 88.38 72 GLY A N 1
ATOM 573 C CA . GLY A 1 72 ? -10.048 -8.667 1.468 1.00 88.38 72 GLY A CA 1
ATOM 574 C C . GLY A 1 72 ? -8.934 -8.867 0.438 1.00 88.38 72 GLY A C 1
ATOM 575 O O . GLY A 1 72 ? -8.468 -7.902 -0.172 1.00 88.38 72 GLY A O 1
ATOM 576 N N . ARG A 1 73 ? -8.511 -10.117 0.235 1.00 87.75 73 ARG A N 1
ATOM 577 C CA . ARG A 1 73 ? -7.492 -10.490 -0.754 1.00 87.75 73 ARG A CA 1
ATOM 578 C C . ARG A 1 73 ? -8.064 -11.489 -1.754 1.00 87.75 73 ARG A C 1
ATOM 580 O O . ARG A 1 73 ? -8.687 -12.468 -1.365 1.00 87.75 73 ARG A O 1
ATOM 587 N N . ILE A 1 74 ? -7.790 -11.253 -3.033 1.00 88.44 74 ILE A N 1
ATOM 588 C CA . ILE A 1 74 ? -7.940 -12.256 -4.089 1.00 88.44 74 ILE A CA 1
ATOM 589 C C . ILE A 1 74 ? -6.567 -12.911 -4.260 1.00 88.44 74 ILE A C 1
ATOM 591 O O . ILE A 1 74 ? -5.578 -12.209 -4.476 1.00 88.44 74 ILE A O 1
ATOM 595 N N . TYR A 1 75 ? -6.493 -14.230 -4.078 1.00 85.31 75 TYR A N 1
ATOM 596 C CA . TYR A 1 75 ? -5.234 -14.984 -4.154 1.00 85.31 75 TYR A CA 1
ATOM 597 C C . TYR A 1 75 ? -4.842 -15.310 -5.597 1.00 85.31 75 TYR A C 1
ATOM 599 O O . TYR A 1 75 ? -3.656 -15.412 -5.909 1.00 85.31 75 TYR A O 1
ATOM 607 N N . ASP A 1 76 ? -5.832 -15.396 -6.482 1.00 86.69 76 ASP A N 1
ATOM 608 C CA . ASP A 1 76 ? -5.617 -15.625 -7.901 1.00 86.69 76 ASP A CA 1
ATOM 609 C C . ASP A 1 76 ? -5.134 -14.361 -8.616 1.00 86.69 76 ASP A C 1
ATOM 611 O O . ASP A 1 76 ? -5.546 -13.232 -8.328 1.00 86.69 76 ASP A O 1
ATOM 615 N N . SER A 1 77 ? -4.265 -14.549 -9.608 1.00 86.50 77 SER A N 1
ATOM 616 C CA . SER A 1 77 ? -3.859 -13.456 -10.483 1.00 86.50 77 SER A CA 1
ATOM 617 C C . SER A 1 77 ? -5.004 -13.102 -11.430 1.00 86.50 77 SER A C 1
ATOM 619 O O . SER A 1 77 ? -5.378 -13.894 -12.288 1.00 86.50 77 SER A O 1
ATOM 621 N N . ILE A 1 78 ? -5.543 -11.890 -11.287 1.00 90.25 78 ILE A N 1
ATOM 622 C CA . ILE A 1 78 ? -6.669 -11.399 -12.102 1.00 90.25 78 ILE A CA 1
ATOM 623 C C . ILE A 1 78 ? -6.251 -10.435 -13.224 1.00 90.25 78 ILE A C 1
ATOM 625 O O . ILE A 1 78 ? -7.102 -9.904 -13.931 1.00 90.25 78 ILE A O 1
ATOM 629 N N . TYR A 1 79 ? -4.949 -10.168 -13.380 1.00 88.81 79 TYR A N 1
ATOM 630 C CA . TYR A 1 79 ? -4.411 -9.303 -14.435 1.00 88.81 79 TYR A CA 1
ATOM 631 C C . TYR A 1 79 ? -2.910 -9.543 -14.660 1.00 88.81 79 TYR A C 1
ATOM 633 O O . TYR A 1 79 ? -2.173 -9.934 -13.750 1.00 88.81 79 TYR A O 1
ATOM 641 N N . PHE A 1 80 ? -2.431 -9.226 -15.864 1.00 86.94 80 PHE A N 1
ATOM 642 C CA . PHE A 1 80 ? -1.007 -9.259 -16.190 1.00 86.94 80 PHE A CA 1
ATOM 643 C C . PHE A 1 80 ? -0.369 -7.881 -15.997 1.00 86.94 80 PHE A C 1
ATOM 645 O O . PHE A 1 80 ? -0.600 -6.948 -16.764 1.00 86.94 80 PHE A O 1
ATOM 652 N N . CYS A 1 81 ? 0.472 -7.751 -14.969 1.00 86.88 81 CYS A N 1
ATOM 653 C CA . CYS A 1 81 ? 1.319 -6.574 -14.792 1.00 86.88 81 CYS A CA 1
ATOM 654 C C . CYS A 1 81 ? 2.551 -6.676 -15.699 1.00 86.88 81 CYS A C 1
ATOM 656 O O . CYS A 1 81 ? 3.437 -7.498 -15.439 1.00 86.88 81 CYS A O 1
ATOM 658 N N . ARG A 1 82 ? 2.603 -5.836 -16.738 1.00 88.12 82 ARG A N 1
ATOM 659 C CA . ARG A 1 82 ? 3.749 -5.720 -17.645 1.00 88.12 82 ARG A CA 1
ATOM 660 C C . ARG A 1 82 ? 4.816 -4.806 -17.048 1.00 88.12 82 ARG A C 1
ATOM 662 O O . ARG A 1 82 ? 4.515 -3.673 -16.669 1.00 88.12 82 ARG A O 1
ATOM 669 N N . ARG A 1 83 ? 6.061 -5.280 -17.002 1.00 84.06 83 ARG A N 1
ATOM 670 C CA . ARG A 1 83 ? 7.215 -4.444 -16.659 1.00 84.06 83 ARG A CA 1
ATOM 671 C C . ARG A 1 83 ? 7.748 -3.774 -17.919 1.00 84.06 83 ARG A C 1
ATOM 673 O O . ARG A 1 83 ? 8.002 -4.446 -18.913 1.00 84.06 83 ARG A O 1
ATOM 680 N N . TRP A 1 84 ? 7.912 -2.460 -17.859 1.00 80.38 84 TRP A N 1
ATOM 681 C CA . TRP A 1 84 ? 8.514 -1.680 -18.934 1.00 80.38 84 TRP A CA 1
ATOM 682 C C . TRP A 1 84 ? 10.014 -1.552 -18.682 1.00 80.38 84 TRP A C 1
ATOM 684 O O . TRP A 1 84 ? 10.423 -1.151 -17.591 1.00 80.38 84 TRP A O 1
ATOM 694 N N . GLU A 1 85 ? 10.825 -1.907 -19.673 1.00 71.75 85 GLU A N 1
ATOM 695 C CA . GLU A 1 85 ? 12.268 -1.667 -19.644 1.00 71.75 85 GLU A CA 1
ATOM 696 C C . GLU A 1 85 ? 12.563 -0.201 -19.984 1.00 71.75 85 GLU A C 1
ATOM 698 O O . GLU A 1 85 ? 11.851 0.412 -20.780 1.00 71.75 85 GLU A O 1
ATOM 703 N N . GLY A 1 86 ? 13.584 0.382 -19.349 1.00 67.00 86 GLY A N 1
ATOM 704 C CA . GLY A 1 86 ? 13.985 1.772 -19.597 1.00 67.00 86 GLY A CA 1
ATOM 705 C C . GLY A 1 86 ? 12.985 2.825 -19.111 1.00 67.00 86 GLY A C 1
ATOM 706 O O . GLY A 1 86 ? 13.096 3.990 -19.486 1.00 67.00 86 GLY A O 1
ATOM 707 N N . ASN A 1 87 ? 12.005 2.448 -18.283 1.00 65.19 87 ASN A N 1
ATOM 708 C CA . ASN A 1 87 ? 11.111 3.426 -17.675 1.00 65.19 87 ASN A CA 1
ATOM 709 C C . ASN A 1 87 ? 11.835 4.219 -16.572 1.00 65.19 87 ASN A C 1
ATOM 711 O O . ASN A 1 87 ? 12.819 3.754 -15.987 1.00 65.19 87 ASN A O 1
ATOM 715 N N . THR A 1 88 ? 11.307 5.401 -16.256 1.00 60.66 88 THR A N 1
ATOM 716 C CA . THR A 1 88 ? 11.851 6.319 -15.240 1.00 60.66 88 THR A CA 1
ATOM 717 C C . THR A 1 88 ? 11.931 5.717 -13.836 1.00 60.66 88 THR A C 1
ATOM 719 O O . THR A 1 88 ? 12.621 6.273 -12.992 1.00 60.66 88 THR A O 1
ATOM 722 N N . ASP A 1 89 ? 11.289 4.571 -13.595 1.00 63.66 89 ASP A N 1
ATOM 723 C CA . ASP A 1 89 ? 11.251 3.891 -12.297 1.00 63.66 89 ASP A CA 1
ATOM 724 C C . ASP A 1 89 ? 12.251 2.726 -12.184 1.00 63.66 89 ASP A C 1
ATOM 726 O O . ASP A 1 89 ? 12.478 2.211 -11.089 1.00 63.66 89 ASP A O 1
ATOM 730 N N . SER A 1 90 ? 12.850 2.278 -13.295 1.00 65.81 90 SER A N 1
ATOM 731 C CA . SER A 1 90 ? 13.660 1.049 -13.340 1.00 65.81 90 SER A CA 1
ATOM 732 C C . SER A 1 90 ? 15.146 1.242 -13.030 1.00 65.81 90 SER A C 1
ATOM 734 O O . SER A 1 90 ? 15.851 0.247 -12.883 1.00 65.81 90 SER A O 1
ATOM 736 N N . ASN A 1 91 ? 15.624 2.481 -12.877 1.00 75.19 91 ASN A N 1
ATOM 737 C CA . ASN A 1 91 ? 17.040 2.758 -12.611 1.00 75.19 91 ASN A CA 1
ATOM 738 C C . ASN A 1 91 ? 17.246 4.113 -11.907 1.00 75.19 91 ASN A C 1
ATOM 740 O O . ASN A 1 91 ? 17.985 4.983 -12.365 1.00 75.19 91 ASN A O 1
ATOM 744 N N . LEU A 1 92 ? 16.504 4.327 -10.820 1.00 85.00 92 LEU A N 1
ATOM 745 C CA . LEU A 1 92 ? 16.524 5.589 -10.082 1.00 85.00 92 LEU A CA 1
ATOM 746 C C . LEU A 1 92 ? 17.905 5.867 -9.452 1.00 85.00 92 LEU A C 1
ATOM 748 O O . LEU A 1 92 ? 18.511 4.942 -8.906 1.00 85.00 92 LEU A O 1
ATOM 752 N N . PRO A 1 93 ? 18.366 7.136 -9.431 1.00 91.25 93 PRO A N 1
ATOM 753 C CA . PRO A 1 93 ? 19.518 7.538 -8.627 1.00 91.25 93 PRO A CA 1
ATOM 754 C C . PRO A 1 93 ? 19.325 7.161 -7.156 1.0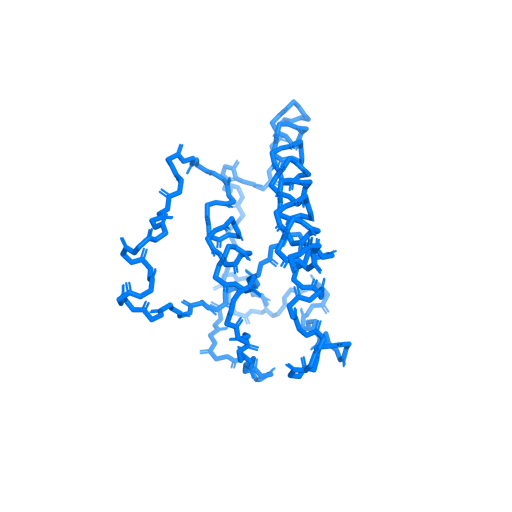0 91.25 93 PRO A C 1
ATOM 756 O O . PRO A 1 93 ? 18.197 7.179 -6.644 1.00 91.25 93 PRO A O 1
ATOM 759 N N . ILE A 1 94 ? 20.421 6.855 -6.459 1.00 93.56 94 ILE A N 1
ATOM 760 C CA . ILE A 1 94 ? 20.381 6.403 -5.062 1.00 93.56 94 ILE A CA 1
ATOM 761 C C . ILE A 1 94 ? 19.678 7.418 -4.152 1.00 93.56 94 ILE A C 1
ATOM 763 O O . ILE A 1 94 ? 18.944 7.038 -3.242 1.00 93.56 94 ILE A O 1
ATOM 767 N N . GLU A 1 95 ? 19.803 8.711 -4.443 1.00 95.00 95 GLU A N 1
ATOM 768 C CA . GLU A 1 95 ? 19.131 9.795 -3.730 1.00 95.00 95 GLU A CA 1
ATOM 769 C C . GLU A 1 95 ? 17.609 9.656 -3.823 1.00 95.00 95 GLU A C 1
ATOM 771 O O . GLU A 1 95 ? 16.905 9.784 -2.819 1.00 95.00 95 GLU A O 1
ATOM 776 N N . LYS A 1 96 ? 17.088 9.341 -5.013 1.00 92.44 96 LYS A N 1
ATOM 777 C CA . LYS A 1 96 ? 15.649 9.169 -5.233 1.00 92.44 96 LYS A CA 1
ATOM 778 C C . LYS A 1 96 ? 15.139 7.881 -4.592 1.00 92.44 96 LYS A C 1
ATOM 780 O O . LYS A 1 96 ? 14.066 7.887 -3.991 1.00 92.44 96 LYS A O 1
ATOM 785 N N . VAL A 1 97 ? 15.920 6.801 -4.653 1.00 93.06 97 VAL A N 1
ATOM 786 C CA . VAL A 1 97 ? 15.621 5.551 -3.933 1.00 93.06 97 VAL A CA 1
ATOM 787 C C . VAL A 1 97 ? 15.528 5.808 -2.427 1.00 93.06 97 VAL A C 1
ATOM 789 O O . VAL A 1 97 ? 14.562 5.390 -1.788 1.00 93.06 97 VAL A O 1
ATOM 792 N N . ASN A 1 98 ? 16.471 6.564 -1.864 1.00 95.38 98 ASN A N 1
ATOM 793 C CA . ASN A 1 98 ? 16.485 6.906 -0.444 1.00 95.38 98 ASN A CA 1
ATOM 794 C C . ASN A 1 98 ? 15.290 7.779 -0.045 1.00 95.38 98 ASN A C 1
ATOM 796 O O . ASN A 1 98 ? 14.660 7.507 0.975 1.00 95.38 98 ASN A O 1
ATOM 800 N N . GLN A 1 99 ? 14.923 8.776 -0.857 1.00 95.06 99 GLN A N 1
ATOM 801 C CA . GLN A 1 99 ? 13.718 9.587 -0.636 1.00 95.06 99 GLN A CA 1
ATOM 802 C C . GLN A 1 99 ? 12.447 8.727 -0.629 1.00 95.06 99 GLN A C 1
ATOM 804 O O . GLN A 1 99 ? 11.605 8.862 0.260 1.00 95.06 99 GLN A O 1
ATOM 809 N N . ASN A 1 100 ? 12.330 7.813 -1.591 1.00 94.44 100 ASN A N 1
ATOM 810 C CA . ASN A 1 100 ? 11.203 6.895 -1.715 1.00 94.44 100 ASN A CA 1
ATOM 811 C C . ASN A 1 100 ? 11.100 5.946 -0.508 1.00 94.44 100 ASN A C 1
ATOM 813 O O . ASN A 1 100 ? 10.010 5.743 0.036 1.00 94.44 100 ASN A O 1
ATOM 817 N N . ASN A 1 101 ? 12.227 5.384 -0.066 1.00 94.50 101 ASN A N 1
ATOM 818 C CA . ASN A 1 101 ? 12.285 4.514 1.110 1.00 94.50 101 ASN A CA 1
ATOM 819 C C . ASN A 1 101 ? 11.928 5.284 2.385 1.00 94.50 101 ASN A C 1
ATOM 821 O O . ASN A 1 101 ? 11.032 4.866 3.119 1.00 94.50 101 ASN A O 1
ATOM 825 N N . PHE A 1 102 ? 12.531 6.459 2.584 1.00 96.31 102 PHE A N 1
ATOM 826 C CA . PHE A 1 102 ? 12.231 7.336 3.713 1.00 96.31 102 PHE A CA 1
ATOM 827 C C . PHE A 1 102 ? 10.743 7.697 3.774 1.00 96.31 102 PHE A C 1
ATOM 829 O O . PHE A 1 102 ? 10.132 7.657 4.842 1.00 96.31 102 PHE A O 1
ATOM 836 N N . TYR A 1 103 ? 10.130 8.011 2.630 1.00 96.12 103 TYR A N 1
ATOM 837 C CA . TYR A 1 103 ? 8.705 8.314 2.571 1.00 96.12 103 TYR A CA 1
ATOM 838 C C . TYR A 1 103 ? 7.842 7.122 3.012 1.00 96.12 103 TYR A C 1
ATOM 840 O O . TYR A 1 103 ? 6.951 7.286 3.849 1.00 96.12 103 TYR A O 1
ATOM 848 N N . LYS A 1 104 ? 8.132 5.907 2.528 1.00 95.50 104 LYS A N 1
ATOM 849 C CA . LYS A 1 104 ? 7.403 4.696 2.945 1.00 95.50 104 LYS A CA 1
ATOM 850 C C . LYS A 1 104 ? 7.590 4.385 4.429 1.00 95.50 104 LYS A C 1
ATOM 852 O O . LYS A 1 104 ? 6.615 4.036 5.097 1.00 95.50 104 LYS A O 1
ATOM 857 N N . ASP A 1 105 ? 8.790 4.566 4.967 1.00 96.12 105 ASP A N 1
ATOM 858 C CA . ASP A 1 105 ? 9.056 4.381 6.397 1.00 96.12 105 ASP A CA 1
ATOM 859 C C . ASP A 1 105 ? 8.332 5.420 7.255 1.00 96.12 105 ASP A C 1
ATOM 861 O O . ASP A 1 105 ? 7.751 5.080 8.292 1.00 96.12 105 ASP A O 1
ATOM 865 N N . LYS A 1 106 ? 8.263 6.671 6.788 1.00 96.25 106 LYS A N 1
ATOM 866 C CA . LYS A 1 106 ? 7.462 7.725 7.417 1.00 96.25 106 LYS A CA 1
ATOM 867 C C . LYS A 1 106 ? 5.981 7.347 7.451 1.00 96.25 106 LYS A C 1
ATOM 869 O O . LYS A 1 106 ? 5.374 7.442 8.517 1.00 96.25 106 LYS A O 1
ATOM 874 N N . ILE A 1 107 ? 5.404 6.877 6.340 1.00 96.88 107 ILE A N 1
ATOM 875 C CA . ILE A 1 107 ? 4.000 6.427 6.299 1.00 96.88 107 ILE A CA 1
ATOM 876 C C . ILE A 1 107 ? 3.762 5.311 7.323 1.00 96.88 107 ILE A C 1
ATOM 878 O O . ILE A 1 107 ? 2.837 5.414 8.130 1.00 96.88 107 ILE A O 1
ATOM 882 N N . ARG A 1 108 ? 4.601 4.264 7.334 1.00 96.62 108 ARG A N 1
ATOM 883 C CA . ARG A 1 108 ? 4.474 3.148 8.292 1.00 96.62 108 ARG A CA 1
ATOM 884 C C . ARG A 1 108 ? 4.563 3.631 9.737 1.00 96.62 108 ARG A C 1
ATOM 886 O O . ARG A 1 108 ? 3.771 3.206 10.574 1.00 96.62 108 ARG A O 1
ATOM 893 N N . THR A 1 109 ? 5.495 4.535 10.025 1.00 96.81 109 THR A N 1
ATOM 894 C CA . THR A 1 109 ? 5.688 5.104 11.366 1.00 96.81 109 THR A CA 1
ATOM 895 C C . THR A 1 109 ? 4.444 5.859 11.832 1.00 96.81 109 THR A C 1
ATOM 897 O O . THR A 1 109 ? 3.960 5.633 12.944 1.00 96.81 109 THR A O 1
ATOM 900 N N . LEU A 1 110 ? 3.888 6.716 10.969 1.00 96.25 110 LEU A N 1
ATOM 901 C CA . LEU A 1 110 ? 2.656 7.455 11.250 1.00 96.25 110 LEU A CA 1
ATOM 902 C C . LEU A 1 110 ? 1.465 6.509 11.455 1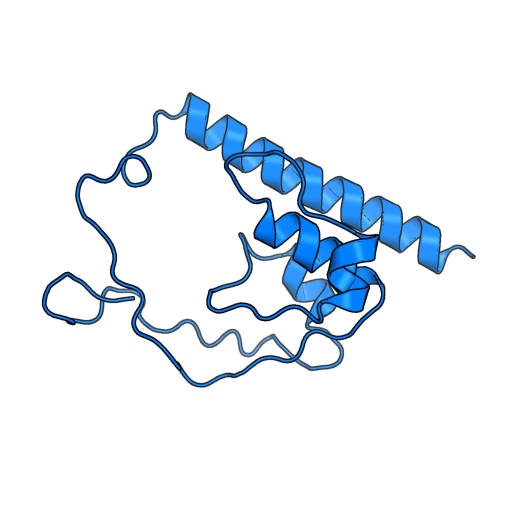.00 96.25 110 LEU A C 1
ATOM 904 O O . LEU A 1 110 ? 0.678 6.708 12.382 1.00 96.25 110 LEU A O 1
ATOM 908 N N . GLU A 1 111 ? 1.356 5.457 10.642 1.00 96.94 111 GLU A N 1
ATOM 909 C CA . GLU A 1 111 ? 0.296 4.455 10.768 1.00 96.94 111 GLU A CA 1
ATOM 910 C C . GLU A 1 111 ? 0.382 3.696 12.099 1.00 96.94 111 GLU A C 1
ATOM 912 O O . GLU A 1 111 ? -0.618 3.576 12.808 1.00 96.94 111 GLU A O 1
ATOM 917 N N . ILE A 1 112 ? 1.576 3.238 12.488 1.00 96.00 112 ILE A N 1
ATOM 918 C CA . ILE A 1 112 ? 1.800 2.555 13.771 1.00 96.00 112 ILE A CA 1
ATOM 919 C C . ILE A 1 112 ? 1.408 3.467 14.938 1.00 96.00 112 ILE A C 1
ATOM 921 O O . ILE A 1 112 ? 0.706 3.030 15.852 1.00 96.00 112 ILE A O 1
ATOM 925 N N . ALA A 1 113 ? 1.832 4.734 14.917 1.00 96.75 113 ALA A N 1
ATOM 926 C CA . ALA A 1 113 ? 1.485 5.698 15.959 1.00 96.75 113 ALA A CA 1
ATOM 927 C C . ALA A 1 113 ? -0.035 5.909 16.053 1.00 96.75 113 ALA A C 1
ATOM 929 O O . ALA A 1 113 ? -0.604 5.919 17.147 1.00 96.75 113 ALA A O 1
ATOM 930 N N . ALA A 1 114 ? -0.711 6.017 14.910 1.00 96.00 114 ALA A N 1
ATOM 931 C CA . ALA A 1 114 ? -2.152 6.196 14.867 1.00 96.00 114 ALA A CA 1
ATOM 932 C C . ALA A 1 114 ? -2.926 4.958 15.354 1.00 96.00 114 ALA A C 1
ATOM 934 O O . ALA A 1 114 ? -3.912 5.113 16.077 1.00 96.00 114 ALA A O 1
ATOM 935 N N . ARG A 1 115 ? -2.464 3.742 15.033 1.00 94.69 115 ARG A N 1
ATOM 936 C CA . ARG A 1 115 ? -3.022 2.487 15.572 1.00 94.69 115 ARG A CA 1
ATOM 937 C C . ARG A 1 115 ? -2.854 2.387 17.082 1.00 94.69 115 ARG A C 1
ATOM 939 O O . ARG A 1 115 ? -3.820 2.095 17.777 1.00 94.69 115 ARG A O 1
ATOM 946 N N . LYS A 1 116 ? -1.665 2.708 17.608 1.00 95.25 116 LYS A N 1
ATOM 947 C CA . LYS A 1 116 ? -1.426 2.760 19.062 1.00 95.25 116 LYS A CA 1
ATOM 948 C C . LYS A 1 116 ? -2.390 3.728 19.749 1.00 95.25 116 LYS A C 1
ATOM 950 O O . LYS A 1 116 ? -3.009 3.372 20.742 1.00 95.25 116 LYS A O 1
ATOM 955 N N . LYS A 1 117 ? -2.577 4.927 19.189 1.00 96.00 117 LYS A N 1
ATOM 956 C CA . LYS A 1 117 ? -3.530 5.915 19.719 1.00 96.00 117 LYS A CA 1
ATOM 957 C C . LYS A 1 117 ? -4.980 5.417 19.694 1.00 96.00 117 LYS A C 1
ATOM 959 O O . LYS A 1 117 ? -5.746 5.774 20.580 1.00 96.00 117 LYS A O 1
ATOM 964 N N . MET A 1 118 ? -5.361 4.633 18.687 1.00 93.88 118 MET A N 1
ATOM 965 C CA . MET A 1 118 ? -6.702 4.054 18.578 1.00 93.88 118 MET A CA 1
ATOM 966 C C . MET A 1 118 ? -6.951 2.959 19.622 1.00 93.88 118 MET A C 1
ATOM 968 O O . MET A 1 118 ? -8.044 2.914 20.170 1.00 93.88 118 MET A O 1
ATOM 972 N N . ASN A 1 119 ? -5.945 2.125 19.906 1.00 91.25 119 ASN A N 1
ATOM 973 C CA . ASN A 1 119 ? -6.048 1.010 20.855 1.00 91.25 119 ASN A CA 1
ATOM 974 C C . ASN A 1 119 ? -5.877 1.429 22.324 1.00 91.25 119 ASN A C 1
ATOM 976 O O . ASN A 1 119 ? -6.263 0.683 23.211 1.00 91.25 119 ASN A O 1
ATOM 980 N N . ASN A 1 120 ? -5.285 2.598 22.583 1.00 89.19 120 ASN A N 1
ATOM 981 C CA . ASN A 1 120 ? -5.127 3.160 23.930 1.00 89.19 120 ASN A CA 1
ATOM 982 C C . ASN A 1 120 ? -6.337 4.018 24.367 1.00 89.19 120 ASN A C 1
ATOM 984 O O . ASN A 1 120 ? -6.197 4.853 25.261 1.00 89.19 120 ASN A O 1
ATOM 988 N N . ARG A 1 121 ? -7.482 3.882 23.692 1.00 55.12 121 ARG A N 1
ATOM 989 C CA . ARG A 1 121 ? -8.770 4.468 24.087 1.00 55.12 121 ARG A CA 1
ATOM 990 C C . ARG A 1 121 ? -9.606 3.426 24.804 1.00 55.12 121 ARG A C 1
ATOM 992 O O . ARG A 1 121 ? -10.313 3.841 25.741 1.00 55.12 121 ARG A O 1
#

Secondary structure (DSSP, 8-state):
-B-TT-PBPTT-----TT--TTTHHHHHHHSSSPPSP----HHHHHHH---S-SSSHHHHHHHHHHTTS------S--S--BPPTT-TTSS--HHHHHHHHHHHHHHHHHHHHHHHHHHT-

pLDDT: mean 89.3, std 8.02, range [55.12, 97.25]